Protein AF-A0A949Y9H5-F1 (afdb_monomer)

Sequence (138 aa):
MSNDATPCNLLAVYGTLRRRSIFHKLPVAAARLQFFSRGLIRGRLFWQRMYPGLIQDRGIALVELFRIVDPNVLGDLDRYEGFDPRNLRASLFIRAQVLLLNPQVWAWVYFLNLQIPRGTEPKIPGTLHHKDTESAKN

Nearest PDB structures (foldseek):
  1v30-assembly1_A  TM=7.774E-01  e=2.045E-05  Pyrococcus horikoshii
  7u1t-assembly1_C  TM=3.574E-01  e=2.043E+00  Human herpesvirus 4 strain B95-8
  4dzd-assembly1_A  TM=2.658E-01  e=3.448E+00  Escherichia coli K-12

Mean predicted aligned error: 11.14 Å

Solvent-accessible surface area (backbone atoms only — not comparable to full-atom values): 8068 Å² total; per-residue (Å²): 136,84,84,70,78,65,75,69,44,29,37,43,44,63,65,72,65,52,54,55,44,41,49,70,77,33,48,73,46,39,74,33,44,42,85,69,48,70,32,32,34,64,13,39,67,28,32,43,94,89,45,79,36,35,35,85,44,93,41,79,34,69,26,42,31,22,37,48,77,41,76,69,40,54,59,58,48,26,64,71,55,40,37,38,96,91,38,66,82,80,13,53,25,45,80,42,79,44,68,27,72,40,64,81,43,60,21,37,33,65,28,42,28,86,85,54,84,81,46,53,64,64,80,62,93,82,67,86,73,83,74,84,84,81,88,80,86,132

Foldseek 3Di:
DDPCPPPQQKAWAADDVVLVCCCPVPVVLVVQWAFDAKFKAAWAWFDPPPDIFTARHRDITITTMIGGNDPVSVVVVCVVQQPDPVCLPRGQWDWDWDQTPPPRGIHIYTHGRPNDDTHHRPPPPPPDPPDPPDDDDD

Secondary structure (DSSP, 8-state):
---------EEEEESHHHHHHHHHH-HHHHHTEEEEEEEEEEEEEEEETTEEEEEEEEEEEEEEEEEESSTTHHHHHHHHHT--TT-TTT-SEEEEEEE-SBS--EEEEEEEPTTSPP-B----TTS-----------

pLDDT: mean 73.13, std 15.97, range [37.47, 90.44]

Radius of gyration: 17.14 Å; Cα contacts (8 Å, |Δi|>4): 231; chains: 1; bounding box: 66×31×37 Å

Structure (mmCIF, N/CA/C/O backbone):
data_AF-A0A949Y9H5-F1
#
_entry.id   AF-A0A949Y9H5-F1
#
loop_
_atom_site.group_PDB
_atom_site.id
_atom_site.type_symbol
_atom_site.label_atom_id
_atom_site.label_alt_id
_atom_site.label_comp_id
_atom_site.label_asym_id
_atom_site.label_entity_id
_atom_site.label_seq_id
_atom_site.pdbx_PDB_ins_code
_atom_site.Cartn_x
_atom_site.Cartn_y
_atom_site.Cartn_z
_atom_site.occupancy
_atom_site.B_iso_or_equiv
_atom_site.auth_seq_id
_atom_site.auth_comp_id
_atom_site.auth_asym_id
_atom_site.auth_atom_id
_atom_site.pdbx_PDB_model_num
ATOM 1 N N . MET A 1 1 ? -23.678 -16.926 14.062 1.00 39.41 1 MET A N 1
ATOM 2 C CA . MET A 1 1 ? -22.204 -16.831 13.980 1.00 39.41 1 MET A CA 1
ATOM 3 C C . MET A 1 1 ? -21.838 -16.769 12.508 1.00 39.41 1 MET A C 1
ATOM 5 O O . MET A 1 1 ? -21.567 -17.795 11.900 1.00 39.41 1 MET A O 1
ATOM 9 N N . SER A 1 2 ? -21.963 -15.592 11.899 1.00 38.75 2 SER A N 1
ATOM 10 C CA . SER A 1 2 ? -21.722 -15.440 10.464 1.00 38.75 2 SER A CA 1
ATOM 11 C C . SER A 1 2 ? -20.233 -15.228 10.256 1.00 38.75 2 SER A C 1
ATOM 13 O O . SER A 1 2 ? -19.714 -14.142 10.498 1.00 38.75 2 SER A O 1
ATOM 15 N N . ASN A 1 3 ? -19.556 -16.299 9.856 1.00 44.44 3 ASN A N 1
ATOM 16 C CA . ASN A 1 3 ? -18.209 -16.264 9.309 1.00 44.44 3 ASN A CA 1
ATOM 17 C C . ASN A 1 3 ? -18.310 -15.669 7.892 1.00 44.44 3 ASN A C 1
ATOM 19 O O . ASN A 1 3 ? -18.138 -16.365 6.895 1.00 44.44 3 ASN A O 1
ATOM 23 N N . ASP A 1 4 ? -18.700 -14.396 7.796 1.00 44.56 4 ASP A N 1
ATOM 24 C CA . ASP A 1 4 ? -18.562 -13.646 6.556 1.00 44.56 4 ASP A CA 1
ATOM 25 C C . ASP A 1 4 ? -17.066 -13.377 6.429 1.00 44.56 4 ASP A C 1
ATOM 27 O O . ASP A 1 4 ? -16.525 -12.435 7.009 1.00 44.56 4 ASP A O 1
ATOM 31 N N . ALA A 1 5 ? -16.361 -14.290 5.761 1.00 48.50 5 ALA A N 1
ATOM 32 C CA . ALA A 1 5 ? -15.042 -14.011 5.232 1.00 48.50 5 ALA A CA 1
ATOM 33 C C . ALA A 1 5 ? -15.238 -12.940 4.156 1.00 48.50 5 ALA A C 1
ATOM 35 O O . ALA A 1 5 ? -15.227 -13.240 2.964 1.00 48.50 5 ALA A O 1
ATOM 36 N N . THR A 1 6 ? -15.515 -11.706 4.589 1.00 52.16 6 THR A N 1
ATOM 37 C CA . THR A 1 6 ? -15.716 -10.576 3.704 1.00 52.16 6 THR A CA 1
ATOM 38 C C . THR A 1 6 ? -14.475 -10.541 2.830 1.00 52.16 6 THR A C 1
ATOM 40 O O . THR A 1 6 ? -13.364 -10.461 3.376 1.00 52.16 6 THR A O 1
ATOM 43 N N . PRO A 1 7 ? -14.613 -10.691 1.500 1.00 61.22 7 PRO A N 1
ATOM 44 C CA . PRO A 1 7 ? -13.463 -10.670 0.622 1.00 61.22 7 PRO A CA 1
ATOM 45 C C . PRO A 1 7 ? -12.679 -9.407 0.953 1.00 61.22 7 PRO A C 1
ATOM 47 O O . PRO A 1 7 ? -13.250 -8.325 1.127 1.00 61.22 7 PRO A O 1
ATOM 50 N N . CYS A 1 8 ? -11.383 -9.594 1.196 1.00 70.06 8 CYS A N 1
ATOM 51 C CA . CYS A 1 8 ? -10.503 -8.555 1.695 1.00 70.06 8 CYS A CA 1
ATOM 52 C C . CYS A 1 8 ? -10.337 -7.495 0.599 1.00 70.06 8 CYS A C 1
ATOM 54 O O . CYS A 1 8 ? -9.383 -7.511 -0.175 1.00 70.06 8 CYS A O 1
ATOM 56 N N . ASN A 1 9 ? -11.302 -6.584 0.528 1.00 88.25 9 ASN A N 1
ATOM 57 C CA . ASN A 1 9 ? -11.419 -5.542 -0.485 1.00 88.25 9 ASN A CA 1
ATOM 58 C C . ASN A 1 9 ? -10.798 -4.241 0.021 1.00 88.25 9 ASN A C 1
ATOM 60 O O . ASN A 1 9 ? -11.179 -3.156 -0.404 1.00 88.25 9 ASN A O 1
ATOM 64 N N . LEU A 1 10 ? -9.884 -4.327 0.983 1.00 89.44 10 LEU A N 1
ATOM 65 C CA . LEU A 1 10 ? -9.158 -3.184 1.508 1.00 89.44 10 LEU A CA 1
ATOM 66 C C . LEU A 1 10 ? -7.715 -3.245 1.028 1.00 89.44 10 LEU A C 1
ATOM 68 O O . LEU A 1 10 ? -7.076 -4.294 1.070 1.00 89.44 10 LEU A O 1
ATOM 72 N N . LEU A 1 11 ? -7.207 -2.102 0.592 1.00 89.00 11 LEU A N 1
ATOM 73 C CA . LEU A 1 11 ? -5.821 -1.867 0.230 1.00 89.00 11 LEU A CA 1
ATOM 74 C C . LEU A 1 11 ? -5.226 -0.884 1.237 1.00 89.00 11 LEU A C 1
ATOM 76 O O . LEU A 1 11 ? -5.691 0.248 1.348 1.00 89.00 11 LEU A O 1
ATOM 80 N N . ALA A 1 12 ? -4.197 -1.308 1.957 1.00 88.56 12 ALA A N 1
ATOM 81 C CA . ALA A 1 12 ? -3.422 -0.462 2.847 1.00 88.56 12 ALA A CA 1
ATOM 82 C C . ALA A 1 12 ? -2.199 0.088 2.101 1.00 88.56 12 ALA A C 1
ATOM 84 O O . ALA A 1 12 ? -1.301 -0.643 1.681 1.00 88.56 12 ALA A O 1
ATOM 85 N N . VAL A 1 13 ? -2.168 1.409 1.954 1.00 84.19 13 VAL A N 1
ATOM 86 C CA . VAL A 1 13 ? -1.102 2.153 1.282 1.00 84.19 13 VAL A CA 1
ATOM 87 C C . VAL A 1 13 ? -0.353 2.979 2.321 1.00 84.19 13 VAL A C 1
ATOM 89 O O . VAL A 1 13 ? -0.960 3.705 3.103 1.00 84.19 13 VAL A O 1
ATOM 92 N N . TYR A 1 14 ? 0.973 2.888 2.345 1.00 79.69 14 TYR A N 1
ATOM 93 C CA . TYR A 1 14 ? 1.810 3.670 3.254 1.00 79.69 14 TYR A CA 1
ATOM 94 C C . TYR A 1 14 ? 2.342 4.945 2.588 1.00 79.69 14 TYR A C 1
ATOM 96 O O . TYR A 1 14 ? 2.831 4.933 1.454 1.00 79.69 14 TYR A O 1
ATOM 104 N N . GLY A 1 15 ? 2.303 6.043 3.347 1.00 64.62 15 GLY A N 1
ATOM 105 C CA . GLY A 1 15 ? 2.893 7.332 2.986 1.00 64.62 15 GLY A CA 1
ATOM 106 C C . GLY A 1 15 ? 2.108 8.158 1.957 1.00 64.62 15 GLY A C 1
ATOM 107 O O . GLY A 1 15 ? 1.138 7.727 1.344 1.00 64.62 15 GLY A O 1
ATOM 108 N N . THR A 1 16 ? 2.562 9.390 1.749 1.00 48.16 16 THR A N 1
ATOM 109 C CA . THR A 1 16 ? 1.904 10.416 0.919 1.00 48.16 16 THR A CA 1
ATOM 110 C C . THR A 1 16 ? 2.329 10.398 -0.556 1.00 48.16 16 THR A C 1
ATOM 112 O O . THR A 1 16 ? 1.591 10.867 -1.425 1.00 48.16 16 THR A O 1
ATOM 115 N N . LEU A 1 17 ? 3.495 9.827 -0.874 1.00 48.12 17 LEU A N 1
ATOM 116 C CA . LEU A 1 17 ? 4.059 9.811 -2.235 1.00 48.12 17 LEU A CA 1
ATOM 117 C C . LEU A 1 17 ? 3.465 8.728 -3.143 1.00 48.12 17 LEU A C 1
ATOM 119 O O . LEU A 1 17 ? 3.379 8.931 -4.356 1.00 48.12 17 LEU A O 1
ATOM 123 N N . ARG A 1 18 ? 2.988 7.618 -2.566 1.00 58.09 18 ARG A N 1
ATOM 124 C CA . ARG A 1 18 ? 2.267 6.580 -3.317 1.00 58.09 18 ARG A CA 1
ATOM 125 C C . ARG A 1 18 ? 0.853 7.016 -3.681 1.00 58.09 18 ARG A C 1
ATOM 127 O O . ARG A 1 18 ? 0.436 6.754 -4.800 1.00 58.09 18 ARG A O 1
ATOM 134 N N . ARG A 1 19 ? 0.167 7.792 -2.829 1.00 54.72 19 ARG A N 1
ATOM 135 C CA . ARG A 1 19 ? -1.119 8.413 -3.188 1.00 54.72 19 ARG A CA 1
ATOM 136 C C . ARG A 1 19 ? -0.964 9.343 -4.391 1.00 54.72 19 ARG A C 1
ATOM 138 O O . ARG A 1 19 ? -1.647 9.154 -5.382 1.00 54.72 19 ARG A O 1
ATOM 145 N N . ARG A 1 20 ? -0.009 10.280 -4.379 1.00 57.94 20 ARG A N 1
ATOM 146 C CA . ARG A 1 20 ? 0.225 11.147 -5.553 1.00 57.94 20 ARG A CA 1
ATOM 147 C C . ARG A 1 20 ? 0.651 10.361 -6.794 1.00 57.94 20 ARG A C 1
ATOM 149 O O . ARG A 1 20 ? 0.163 10.650 -7.877 1.00 57.94 20 ARG A O 1
ATOM 156 N N . SER A 1 21 ? 1.512 9.353 -6.646 1.00 61.53 21 SER A N 1
ATOM 157 C CA . SER A 1 21 ? 1.992 8.576 -7.796 1.00 61.53 21 SER A CA 1
ATOM 158 C C . SER A 1 21 ? 0.916 7.678 -8.398 1.00 61.53 21 SER A C 1
ATOM 160 O O . SER A 1 21 ? 0.771 7.692 -9.609 1.00 61.53 21 SER A O 1
ATOM 162 N N . ILE A 1 22 ? 0.119 6.958 -7.600 1.00 66.56 22 ILE A N 1
ATOM 163 C CA . ILE A 1 22 ? -0.993 6.139 -8.114 1.00 66.56 22 ILE A CA 1
ATOM 164 C C . ILE A 1 22 ? -2.047 7.046 -8.757 1.00 66.56 22 ILE A C 1
ATOM 166 O O . ILE A 1 22 ? -2.469 6.780 -9.874 1.00 66.56 22 ILE A O 1
ATOM 170 N N . PHE A 1 23 ? -2.411 8.161 -8.114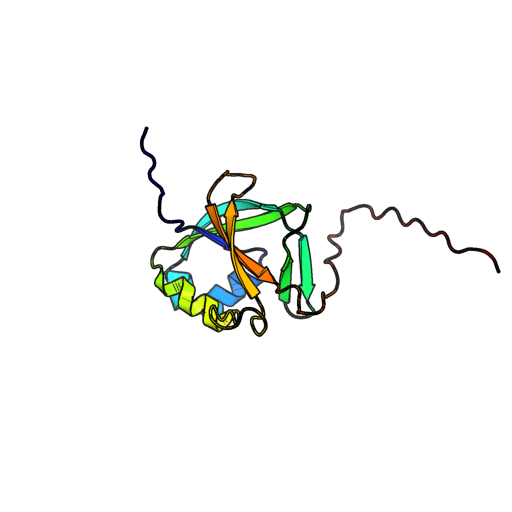 1.00 65.38 23 PHE A N 1
ATOM 171 C CA . PHE A 1 23 ? -3.397 9.092 -8.670 1.00 65.38 23 PHE A CA 1
ATOM 172 C C . PHE A 1 23 ? -2.917 9.788 -9.955 1.00 65.38 23 PHE A C 1
ATOM 174 O O . PHE A 1 23 ? -3.740 10.078 -10.817 1.00 65.38 23 PHE A O 1
ATOM 181 N N . HIS A 1 24 ? -1.612 10.035 -10.118 1.00 65.94 24 HIS A N 1
ATOM 182 C CA . HIS A 1 24 ? -1.070 10.653 -11.335 1.00 65.94 24 HIS A CA 1
ATOM 183 C C . HIS A 1 24 ? -0.692 9.653 -12.436 1.00 65.94 24 HIS A C 1
ATOM 185 O O . HIS A 1 24 ? -0.906 9.940 -13.608 1.00 65.94 24 HIS A O 1
ATOM 191 N N . LYS A 1 25 ? -0.114 8.498 -12.090 1.00 70.31 25 LYS A N 1
ATOM 192 C CA . LYS A 1 25 ? 0.379 7.494 -13.052 1.00 70.31 25 LYS A CA 1
ATOM 193 C C . LYS A 1 25 ? -0.689 6.474 -13.438 1.00 70.31 25 LYS A C 1
ATOM 195 O O . LYS A 1 25 ? -0.643 5.951 -14.544 1.00 70.31 25 LYS A O 1
ATOM 200 N N . LEU A 1 26 ? -1.628 6.188 -12.539 1.00 73.56 26 LEU A N 1
ATOM 201 C CA . LEU A 1 26 ? -2.701 5.213 -1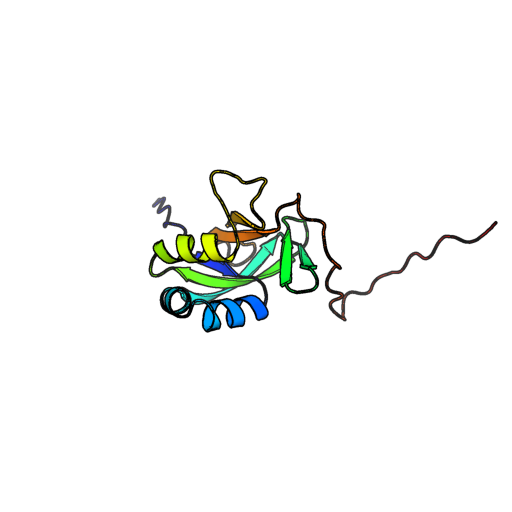2.727 1.00 73.56 26 LEU A CA 1
ATOM 202 C C . LEU A 1 26 ? -4.067 5.831 -12.371 1.00 73.56 26 LEU A C 1
ATOM 204 O O . LEU A 1 26 ? -4.744 5.349 -11.459 1.00 73.56 26 LEU A O 1
ATOM 208 N N . PRO A 1 27 ? -4.518 6.879 -13.084 1.00 75.38 27 PRO A N 1
ATOM 209 C CA . PRO A 1 27 ? -5.793 7.541 -12.790 1.00 75.38 27 PRO A CA 1
ATOM 210 C C . PRO A 1 27 ? -6.986 6.571 -12.848 1.00 75.38 27 PRO A C 1
ATOM 212 O O . PRO A 1 27 ? -7.910 6.674 -12.045 1.00 75.38 27 PRO A O 1
ATOM 215 N N . VAL A 1 28 ? -6.929 5.567 -13.730 1.00 75.50 28 VAL A N 1
ATOM 216 C CA . VAL A 1 28 ? -7.941 4.502 -13.839 1.00 75.50 28 VAL A CA 1
ATOM 217 C C . VAL A 1 28 ? -7.955 3.601 -12.599 1.00 75.50 28 VAL A C 1
ATOM 219 O O . VAL A 1 28 ? -9.023 3.249 -12.103 1.00 75.50 28 VAL A O 1
ATOM 222 N N . ALA A 1 29 ? -6.783 3.258 -12.059 1.00 76.25 29 ALA A N 1
ATOM 223 C CA . ALA A 1 29 ? -6.687 2.485 -10.824 1.00 76.25 29 ALA A CA 1
ATOM 224 C C . ALA A 1 29 ? -7.168 3.307 -9.623 1.00 76.25 29 ALA A C 1
ATOM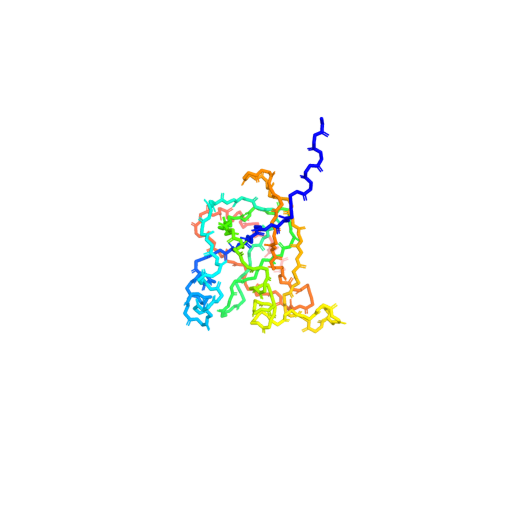 226 O O . ALA A 1 29 ? -7.911 2.809 -8.783 1.00 76.25 29 ALA A O 1
ATOM 227 N N . ALA A 1 30 ? -6.793 4.587 -9.568 1.00 77.50 30 ALA A N 1
ATOM 228 C CA . ALA A 1 30 ? -7.221 5.502 -8.519 1.00 77.50 30 ALA A CA 1
ATOM 229 C C . ALA A 1 30 ? -8.746 5.700 -8.504 1.00 77.50 30 ALA A C 1
ATOM 231 O O . ALA A 1 30 ? -9.333 5.734 -7.429 1.00 77.50 30 ALA A O 1
ATOM 232 N N . ALA A 1 31 ? -9.402 5.745 -9.669 1.00 81.62 31 ALA A N 1
ATOM 233 C CA . ALA A 1 31 ? -10.863 5.816 -9.765 1.00 81.62 31 ALA A CA 1
ATOM 234 C C . ALA A 1 31 ? -11.574 4.572 -9.189 1.00 81.62 31 ALA A C 1
ATOM 236 O O . ALA A 1 31 ? -12.723 4.655 -8.760 1.00 81.62 31 ALA A O 1
ATOM 237 N N . ARG A 1 32 ? -10.885 3.425 -9.144 1.00 84.50 32 ARG A N 1
ATOM 238 C CA . ARG A 1 32 ? -11.370 2.158 -8.569 1.00 84.50 32 ARG A CA 1
ATOM 239 C C . ARG A 1 32 ? -11.033 2.000 -7.081 1.00 84.50 32 ARG A C 1
ATOM 241 O O . ARG A 1 32 ? -11.353 0.968 -6.489 1.00 84.50 32 ARG A O 1
ATOM 248 N N . LEU A 1 33 ? -10.390 3.000 -6.477 1.00 85.06 33 LEU A N 1
ATOM 249 C CA . LEU A 1 33 ? -10.006 3.022 -5.070 1.00 85.06 33 LEU A CA 1
ATOM 250 C C . LEU A 1 33 ? -10.747 4.143 -4.343 1.00 85.06 33 LEU A C 1
ATOM 252 O O . LEU A 1 33 ? -10.613 5.320 -4.667 1.00 85.06 33 LEU A O 1
ATOM 256 N N . GLN A 1 34 ? -11.487 3.789 -3.300 1.00 86.12 34 GLN A N 1
ATOM 257 C CA . GLN A 1 34 ? -12.178 4.757 -2.455 1.00 86.12 34 GLN A CA 1
ATOM 258 C C . GLN A 1 34 ? -11.479 4.857 -1.111 1.00 86.12 34 GLN A C 1
ATOM 260 O O . GLN A 1 34 ? -11.343 3.861 -0.410 1.00 86.12 34 GLN A O 1
ATOM 265 N N . PHE A 1 35 ? -11.032 6.054 -0.731 1.00 85.69 35 PHE A N 1
ATOM 266 C CA . PHE A 1 35 ? -10.460 6.260 0.599 1.00 85.69 35 PHE A CA 1
ATOM 267 C C . PHE A 1 35 ? -11.483 5.865 1.670 1.00 85.69 35 PHE A C 1
ATOM 269 O O . PHE A 1 35 ? -12.618 6.335 1.646 1.00 85.69 35 PHE A O 1
ATOM 276 N N . PHE A 1 36 ? -11.076 4.998 2.594 1.00 87.00 36 PHE A N 1
ATOM 277 C CA . PHE A 1 36 ? -11.931 4.497 3.661 1.00 87.00 36 PHE A CA 1
ATOM 278 C C . PHE A 1 36 ? -11.569 5.122 5.005 1.00 87.00 36 PHE A C 1
ATOM 280 O O . PHE A 1 36 ? -12.397 5.779 5.627 1.00 87.00 36 PHE A O 1
ATOM 287 N N . SER A 1 37 ? -10.334 4.920 5.459 1.00 87.25 37 SER A N 1
ATOM 288 C CA . SER A 1 37 ? -9.862 5.426 6.748 1.00 87.25 37 SER A CA 1
ATOM 289 C C . SER A 1 37 ? -8.340 5.333 6.841 1.00 87.25 37 SER A C 1
ATOM 291 O O . SER A 1 37 ? -7.667 4.940 5.893 1.00 87.25 37 SER A O 1
ATOM 293 N N . ARG A 1 38 ? -7.764 5.720 7.978 1.00 89.12 38 ARG A N 1
ATOM 294 C CA . ARG A 1 38 ? -6.351 5.467 8.288 1.00 89.12 38 ARG A CA 1
ATOM 295 C C . ARG A 1 38 ? -6.247 4.250 9.196 1.00 89.12 38 ARG A C 1
ATOM 297 O O . ARG A 1 38 ? -7.160 3.986 9.974 1.00 89.12 38 ARG A O 1
ATOM 304 N N . GLY A 1 39 ? -5.133 3.539 9.106 1.00 88.44 39 GLY A N 1
ATOM 305 C CA . GLY A 1 39 ? -4.871 2.358 9.907 1.00 88.44 39 GLY A CA 1
ATOM 306 C C . GLY A 1 39 ? -3.420 2.247 10.344 1.00 88.44 39 GLY A C 1
ATOM 307 O O . GLY A 1 39 ? -2.540 2.949 9.848 1.00 88.44 39 GLY A O 1
ATOM 308 N N . LEU A 1 40 ? -3.177 1.352 11.292 1.00 89.00 40 LEU A N 1
ATOM 309 C CA . LEU A 1 40 ? -1.846 1.020 11.783 1.00 89.00 40 LEU A CA 1
ATOM 310 C C . LEU A 1 40 ? -1.523 -0.423 11.422 1.00 89.00 40 LEU A C 1
ATOM 312 O O . LEU A 1 40 ? -2.337 -1.312 11.657 1.00 89.00 40 LEU A O 1
ATOM 316 N N . ILE A 1 41 ? -0.326 -0.663 10.898 1.00 89.50 41 ILE A N 1
ATOM 317 C CA . ILE A 1 41 ? 0.187 -2.010 10.631 1.00 89.50 41 ILE A CA 1
ATOM 318 C C . ILE A 1 41 ? 1.537 -2.213 11.300 1.00 89.50 41 ILE A C 1
ATOM 320 O O . ILE A 1 41 ? 2.265 -1.257 11.577 1.00 89.50 41 ILE A O 1
ATOM 324 N N . ARG A 1 42 ? 1.882 -3.482 11.528 1.00 87.94 42 ARG A N 1
ATOM 325 C CA . ARG A 1 42 ? 3.234 -3.862 11.929 1.00 87.94 42 ARG A CA 1
ATOM 326 C C . ARG A 1 42 ? 4.162 -3.810 10.731 1.00 87.94 42 ARG A C 1
ATOM 328 O O . ARG A 1 42 ? 3.966 -4.521 9.748 1.00 87.94 42 ARG A O 1
ATOM 335 N N . GLY A 1 43 ? 5.164 -2.957 10.823 1.00 86.12 43 GLY A N 1
ATOM 336 C CA . GLY A 1 43 ? 6.148 -2.778 9.779 1.00 86.12 43 GLY A CA 1
ATOM 337 C C . GLY A 1 43 ? 7.002 -1.552 10.017 1.00 86.12 43 GLY A C 1
ATOM 338 O O . GLY A 1 43 ? 6.652 -0.651 10.782 1.00 86.12 43 GLY A O 1
ATOM 339 N N . ARG A 1 44 ? 8.144 -1.529 9.342 1.00 83.44 44 ARG A N 1
ATOM 340 C CA . ARG A 1 44 ? 9.079 -0.411 9.383 1.00 83.44 44 ARG A CA 1
ATOM 341 C C . ARG A 1 44 ? 9.241 0.149 7.982 1.00 83.44 44 ARG A C 1
ATOM 343 O O . ARG A 1 44 ? 9.459 -0.594 7.025 1.00 83.44 44 ARG A O 1
ATOM 350 N N . LEU A 1 45 ? 9.081 1.462 7.868 1.00 79.75 45 LEU A N 1
ATOM 351 C CA . LEU A 1 45 ? 9.277 2.187 6.621 1.00 79.75 45 LEU A CA 1
ATOM 352 C C . LEU A 1 45 ? 10.759 2.501 6.446 1.00 79.75 45 LEU A C 1
ATOM 354 O O . LEU A 1 45 ? 11.410 2.945 7.381 1.00 79.75 45 LEU A O 1
ATOM 358 N N . PHE A 1 46 ? 11.259 2.305 5.236 1.00 72.31 46 PHE A N 1
ATOM 359 C CA . PHE A 1 46 ? 12.603 2.643 4.786 1.00 72.31 46 PHE A CA 1
ATOM 360 C C . PHE A 1 46 ? 12.506 3.588 3.590 1.00 72.31 46 PHE A C 1
ATOM 362 O O . PHE A 1 46 ? 11.574 3.493 2.794 1.00 72.31 46 PHE A O 1
ATOM 369 N N . TRP A 1 47 ? 13.458 4.502 3.438 1.00 70.12 47 TRP A N 1
ATOM 370 C CA . TRP A 1 47 ? 13.537 5.416 2.308 1.00 70.12 47 TRP A CA 1
ATOM 371 C C . TRP A 1 47 ? 14.570 4.912 1.297 1.00 70.12 47 TRP A C 1
ATOM 373 O O . TRP A 1 47 ? 15.782 5.068 1.446 1.00 70.12 47 TRP A O 1
ATOM 383 N N . GLN A 1 48 ? 14.079 4.306 0.225 1.00 63.38 48 GLN A N 1
ATOM 384 C CA . GLN A 1 48 ? 14.867 3.800 -0.892 1.00 63.38 48 GLN A CA 1
ATOM 385 C C . GLN A 1 48 ? 15.130 4.908 -1.903 1.00 63.38 48 GLN A C 1
ATOM 387 O O . GLN A 1 48 ? 14.538 4.863 -2.969 1.00 63.38 48 GLN A O 1
ATOM 392 N N . ARG A 1 49 ? 15.974 5.906 -1.582 1.00 64.19 49 ARG A N 1
ATOM 393 C CA . ARG A 1 49 ? 16.391 7.055 -2.438 1.00 64.19 49 ARG A CA 1
ATOM 394 C C . ARG A 1 49 ? 15.252 7.777 -3.198 1.00 64.19 49 ARG A C 1
ATOM 396 O O . ARG A 1 49 ? 14.993 8.937 -2.905 1.00 64.19 49 ARG A O 1
ATOM 403 N N . MET A 1 50 ? 14.590 7.115 -4.146 1.00 64.62 50 MET A N 1
ATOM 404 C CA . MET A 1 50 ? 13.428 7.549 -4.926 1.00 64.62 50 MET A CA 1
ATOM 405 C C . MET A 1 50 ? 12.050 7.056 -4.428 1.00 64.62 50 MET A C 1
ATOM 407 O O . MET A 1 50 ? 11.042 7.582 -4.892 1.00 64.62 50 MET A O 1
ATOM 411 N N . TYR A 1 51 ? 11.951 6.078 -3.517 1.00 67.81 51 TYR A N 1
ATOM 412 C CA . TYR A 1 51 ? 10.652 5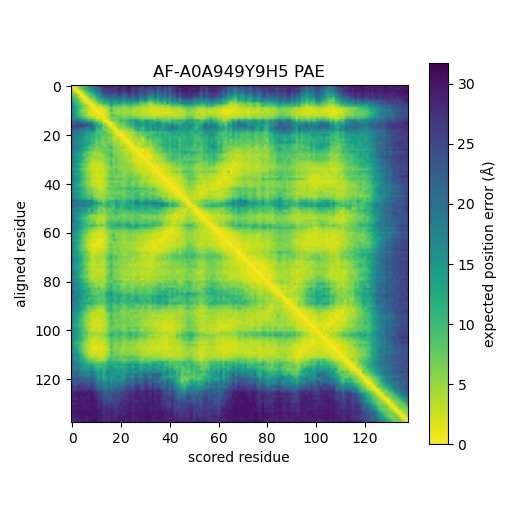.582 -3.027 1.00 67.81 51 TYR A CA 1
ATOM 413 C C . TYR A 1 51 ? 10.682 5.105 -1.564 1.00 67.81 51 TYR A C 1
ATOM 415 O O . TYR A 1 51 ? 11.700 4.610 -1.098 1.00 67.81 51 TYR A O 1
ATOM 423 N N . PRO A 1 52 ? 9.586 5.210 -0.795 1.00 70.94 52 PRO A N 1
ATOM 424 C CA . PRO A 1 52 ? 9.483 4.526 0.489 1.00 70.94 52 PRO A CA 1
ATOM 425 C C . PRO A 1 52 ? 9.203 3.027 0.278 1.00 70.94 52 PRO A C 1
ATOM 427 O O . PRO A 1 52 ? 8.382 2.654 -0.564 1.00 70.94 52 PRO A O 1
ATOM 430 N N . GLY A 1 53 ? 9.859 2.169 1.055 1.00 76.75 53 GLY A N 1
ATOM 431 C CA . GLY A 1 53 ? 9.631 0.727 1.105 1.00 76.75 53 GLY A CA 1
ATOM 432 C C . GLY A 1 53 ? 9.259 0.293 2.517 1.00 76.75 53 GLY A C 1
ATOM 433 O O . GLY A 1 53 ? 9.944 0.644 3.471 1.00 76.75 53 GLY A O 1
ATOM 434 N N . LEU A 1 54 ? 8.171 -0.454 2.661 1.00 83.44 54 LEU A N 1
ATOM 435 C CA . LEU A 1 54 ? 7.754 -1.011 3.942 1.00 83.44 54 LEU A CA 1
ATOM 436 C C . LEU A 1 54 ? 8.251 -2.450 4.056 1.00 83.44 54 LEU A C 1
ATOM 438 O O . LEU A 1 54 ? 8.013 -3.239 3.150 1.00 83.44 54 LEU A O 1
ATOM 442 N N . ILE A 1 55 ? 8.877 -2.819 5.168 1.00 84.19 55 ILE A N 1
ATOM 443 C CA . ILE A 1 55 ? 9.166 -4.226 5.476 1.00 84.19 55 ILE A CA 1
ATOM 444 C C . ILE A 1 55 ? 8.335 -4.688 6.667 1.00 84.19 55 ILE A C 1
ATOM 446 O O . ILE A 1 55 ? 7.976 -3.889 7.537 1.00 84.19 55 ILE A O 1
ATOM 450 N N . GLN A 1 56 ? 8.057 -5.988 6.715 1.00 81.38 56 GLN A N 1
ATOM 451 C CA . GLN A 1 56 ? 7.445 -6.610 7.878 1.00 81.38 56 GLN A CA 1
ATOM 452 C C . GLN A 1 56 ? 8.469 -6.636 9.021 1.00 81.38 56 GLN A C 1
ATOM 454 O O . GLN A 1 56 ? 9.522 -7.258 8.912 1.00 81.38 56 GLN A O 1
ATOM 459 N N . ASP A 1 57 ? 8.171 -5.915 10.098 1.00 83.25 57 ASP A N 1
ATOM 460 C CA . ASP A 1 57 ? 9.051 -5.709 11.252 1.00 83.25 57 ASP A CA 1
ATOM 461 C C . ASP A 1 57 ? 8.199 -5.465 12.512 1.00 83.25 57 ASP A C 1
ATOM 463 O O . ASP A 1 57 ? 6.971 -5.375 12.429 1.00 83.25 57 ASP A O 1
ATOM 467 N N . ARG A 1 58 ? 8.828 -5.345 13.688 1.00 80.56 58 ARG A N 1
ATOM 468 C CA . ARG A 1 58 ? 8.132 -5.055 14.956 1.00 80.56 58 ARG A CA 1
ATOM 469 C C . ARG A 1 58 ? 7.722 -3.584 15.114 1.00 80.56 58 ARG A C 1
ATOM 471 O O . ARG A 1 58 ? 7.006 -3.270 16.062 1.00 80.56 58 ARG A O 1
ATOM 478 N N . GLY A 1 59 ? 8.166 -2.701 14.217 1.00 83.62 59 GLY A N 1
ATOM 479 C CA . GLY A 1 59 ? 7.744 -1.298 14.174 1.00 83.62 59 GLY A CA 1
ATOM 480 C C . GLY A 1 59 ? 6.247 -1.106 13.893 1.00 83.62 59 GLY A C 1
ATOM 481 O O . GLY A 1 59 ? 5.532 -2.047 13.545 1.00 83.62 59 GLY A O 1
ATOM 482 N N . ILE A 1 60 ? 5.777 0.134 14.032 1.00 85.38 60 ILE A N 1
ATOM 483 C CA . ILE A 1 60 ? 4.407 0.535 13.697 1.00 85.38 60 ILE A CA 1
ATOM 484 C C . ILE A 1 60 ? 4.473 1.546 12.554 1.00 85.38 60 ILE A C 1
ATOM 486 O O . ILE A 1 60 ? 5.156 2.563 12.662 1.00 85.38 60 ILE A O 1
ATOM 490 N N . ALA A 1 61 ? 3.733 1.281 11.479 1.00 84.94 61 ALA A N 1
ATOM 491 C CA . ALA A 1 61 ? 3.612 2.178 10.339 1.00 84.94 61 ALA A CA 1
ATOM 492 C C . ALA A 1 61 ? 2.159 2.634 10.156 1.00 84.94 61 ALA A C 1
ATOM 494 O O . ALA A 1 61 ? 1.226 1.828 10.205 1.00 84.94 61 ALA A O 1
ATOM 495 N N . LEU A 1 62 ? 1.984 3.937 9.921 1.00 86.44 62 LEU A N 1
ATOM 496 C CA . LEU A 1 62 ? 0.699 4.522 9.554 1.00 86.44 62 LEU A CA 1
ATOM 497 C C . LEU A 1 62 ? 0.420 4.274 8.068 1.00 86.44 62 LEU A C 1
ATOM 499 O O . LEU A 1 62 ? 1.245 4.588 7.205 1.00 86.44 62 LEU A O 1
ATOM 503 N N . VAL A 1 63 ? -0.767 3.750 7.784 1.00 87.00 63 VAL A N 1
ATOM 504 C CA . VAL A 1 63 ? -1.274 3.491 6.436 1.00 87.00 63 VAL A CA 1
ATOM 505 C C . VAL A 1 63 ? -2.611 4.179 6.208 1.00 87.00 63 VAL A C 1
ATOM 507 O O . VAL A 1 63 ? -3.369 4.452 7.136 1.00 87.00 63 VAL A O 1
ATOM 510 N N . GLU A 1 64 ? -2.915 4.451 4.949 1.00 87.69 64 GLU A N 1
ATOM 511 C CA . GLU A 1 64 ? -4.242 4.824 4.483 1.00 87.69 64 GLU A CA 1
ATOM 512 C C . GLU A 1 64 ? -4.913 3.591 3.875 1.00 87.69 64 GLU A C 1
ATOM 514 O O . GLU A 1 64 ? -4.331 2.895 3.043 1.00 87.69 64 GLU A O 1
ATOM 519 N N . LEU A 1 65 ? -6.135 3.313 4.310 1.00 88.44 65 LEU A N 1
ATOM 520 C CA . LEU A 1 65 ? -6.975 2.240 3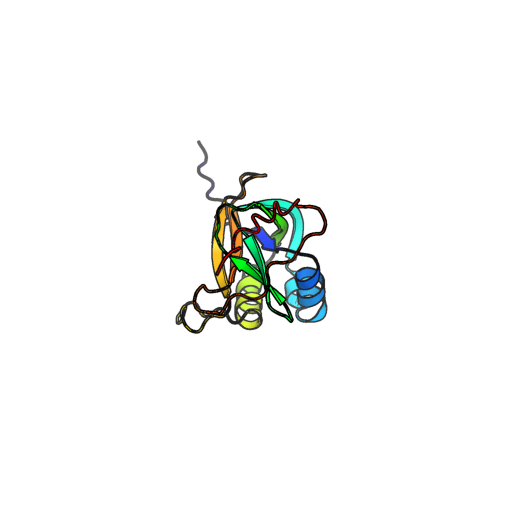.811 1.00 88.44 65 LEU A CA 1
ATOM 521 C C . LEU A 1 65 ? -7.857 2.754 2.684 1.00 88.44 65 LEU A C 1
ATOM 523 O O . LEU A 1 65 ? -8.559 3.756 2.834 1.00 88.44 65 LEU A O 1
ATOM 527 N N . PHE A 1 66 ? -7.871 2.013 1.586 1.00 88.06 66 PHE A N 1
ATOM 528 C CA . PHE A 1 66 ? -8.740 2.240 0.446 1.00 88.06 66 PHE A CA 1
ATOM 529 C C . PHE A 1 66 ? -9.611 1.011 0.212 1.00 88.06 66 PHE A C 1
ATOM 531 O O . PHE A 1 66 ? -9.110 -0.109 0.184 1.00 88.06 66 PHE A O 1
ATOM 538 N N . ARG A 1 67 ? -10.912 1.210 0.020 1.00 89.62 67 ARG A N 1
ATOM 539 C CA . ARG A 1 67 ? -11.812 0.189 -0.509 1.00 89.62 67 ARG A CA 1
ATOM 540 C C . ARG A 1 67 ? -11.547 0.004 -1.995 1.00 89.62 67 ARG A C 1
ATOM 542 O O . ARG A 1 67 ? -11.567 0.959 -2.768 1.00 89.62 67 ARG A O 1
ATOM 549 N N . ILE A 1 68 ? -11.312 -1.241 -2.365 1.00 89.19 68 ILE A N 1
ATOM 550 C CA . ILE A 1 68 ? -11.205 -1.726 -3.728 1.00 89.19 68 ILE A CA 1
ATOM 551 C C . ILE A 1 68 ? -12.632 -1.895 -4.245 1.00 89.19 68 ILE A C 1
ATOM 553 O O . ILE A 1 68 ? -13.356 -2.782 -3.797 1.00 89.19 68 ILE A O 1
ATOM 557 N N . VAL A 1 69 ? -13.039 -1.013 -5.156 1.00 87.12 69 VAL A N 1
ATOM 558 C CA . VAL A 1 69 ? -14.345 -1.092 -5.828 1.00 87.12 69 VAL A CA 1
ATOM 559 C C . VAL A 1 69 ? -14.313 -2.160 -6.921 1.00 87.12 69 VAL A C 1
ATOM 561 O O . VAL A 1 69 ? -15.299 -2.855 -7.136 1.00 87.12 69 VAL A O 1
ATOM 564 N N . ASP A 1 70 ? -13.161 -2.317 -7.577 1.00 84.75 70 ASP A N 1
ATOM 565 C CA . ASP A 1 70 ? -12.936 -3.291 -8.644 1.00 84.75 70 ASP A CA 1
ATOM 566 C C . ASP A 1 70 ? -11.622 -4.055 -8.385 1.00 84.75 70 ASP A C 1
ATOM 568 O O . ASP A 1 70 ? -10.552 -3.433 -8.387 1.00 84.75 70 ASP A O 1
ATOM 572 N N . PRO A 1 71 ? -11.662 -5.385 -8.168 1.00 81.81 71 PRO A N 1
ATOM 573 C CA . PRO A 1 71 ? -10.476 -6.189 -7.873 1.00 81.81 71 PRO A CA 1
ATOM 574 C C . PRO A 1 71 ? -9.443 -6.196 -9.006 1.00 81.81 71 PRO A C 1
ATOM 576 O O . PRO A 1 71 ? -8.271 -6.455 -8.737 1.00 81.81 71 PRO A O 1
ATOM 579 N N . ASN A 1 72 ? -9.817 -5.843 -10.242 1.00 83.94 72 ASN A N 1
ATOM 580 C CA . ASN A 1 72 ? -8.870 -5.721 -11.354 1.00 83.94 72 ASN A CA 1
ATOM 581 C C . ASN A 1 72 ? -7.781 -4.672 -11.089 1.00 83.94 72 ASN A C 1
ATOM 583 O O . ASN A 1 72 ? -6.683 -4.778 -11.636 1.00 83.94 72 ASN A O 1
ATOM 587 N N . VAL A 1 73 ? -8.041 -3.707 -10.195 1.00 84.44 73 VAL A N 1
ATOM 588 C CA . VAL A 1 73 ? -7.049 -2.707 -9.773 1.00 84.44 73 VAL A CA 1
ATOM 589 C C . VAL A 1 73 ? -5.783 -3.340 -9.200 1.00 84.44 73 VAL A C 1
ATOM 591 O O . VAL A 1 73 ? -4.695 -2.783 -9.331 1.00 84.44 73 VAL A O 1
ATOM 594 N N . LEU A 1 74 ? -5.911 -4.517 -8.585 1.00 82.88 74 LEU A N 1
ATOM 595 C CA . LEU A 1 74 ? -4.789 -5.243 -8.017 1.00 82.88 74 LEU A CA 1
ATOM 596 C C . LEU A 1 74 ? -3.783 -5.647 -9.098 1.00 82.88 74 LEU A C 1
ATOM 598 O O . LEU A 1 74 ? -2.591 -5.494 -8.880 1.00 82.88 74 LEU A O 1
ATOM 602 N N . GLY A 1 75 ? -4.245 -6.063 -10.281 1.00 82.94 75 GLY A N 1
ATOM 603 C CA . GLY A 1 75 ? -3.359 -6.407 -11.396 1.00 82.94 75 GLY A CA 1
ATOM 604 C C . GLY A 1 75 ? -2.633 -5.195 -11.988 1.00 82.94 75 GLY A C 1
ATOM 605 O O . GLY A 1 75 ? -1.470 -5.298 -12.376 1.00 82.94 75 GLY A O 1
ATOM 606 N N . ASP A 1 76 ? -3.286 -4.032 -12.028 1.00 82.94 76 ASP A N 1
ATOM 607 C CA . ASP A 1 76 ? -2.648 -2.787 -12.473 1.00 82.94 76 ASP A CA 1
ATOM 608 C C . ASP A 1 76 ? -1.574 -2.321 -11.476 1.00 82.94 76 ASP A C 1
ATOM 610 O O . ASP A 1 76 ? -0.487 -1.900 -11.881 1.00 82.94 76 ASP A O 1
ATOM 614 N N . LEU A 1 77 ? -1.850 -2.457 -10.175 1.00 81.00 77 LEU A N 1
ATOM 615 C CA . LEU A 1 77 ? -0.883 -2.193 -9.108 1.00 81.00 77 LEU A CA 1
ATOM 616 C C . LEU A 1 77 ? 0.277 -3.194 -9.131 1.00 81.00 77 LEU A C 1
ATOM 618 O O . LEU A 1 77 ? 1.421 -2.771 -8.995 1.00 81.00 77 LEU A O 1
ATOM 622 N N . ASP A 1 78 ? 0.009 -4.481 -9.363 1.00 83.69 78 ASP A N 1
ATOM 623 C CA . ASP A 1 78 ? 1.038 -5.521 -9.462 1.00 83.69 78 ASP A CA 1
ATOM 624 C C . ASP A 1 78 ? 2.042 -5.196 -10.576 1.00 83.69 78 ASP A C 1
ATOM 626 O O . ASP A 1 78 ? 3.251 -5.208 -10.343 1.00 83.69 78 ASP A O 1
ATOM 630 N N . ARG A 1 79 ? 1.560 -4.809 -11.768 1.00 80.44 79 ARG A N 1
ATOM 631 C CA . ARG A 1 79 ? 2.438 -4.388 -12.876 1.00 80.44 79 ARG A CA 1
ATOM 632 C C . ARG A 1 79 ? 3.233 -3.126 -12.550 1.00 80.44 79 ARG A C 1
ATOM 634 O O . ARG A 1 79 ? 4.386 -3.018 -12.952 1.00 80.44 79 ARG A O 1
ATOM 641 N N . TYR A 1 80 ? 2.621 -2.169 -11.857 1.00 79.75 80 TYR A N 1
ATOM 642 C CA . TYR A 1 80 ? 3.260 -0.897 -11.522 1.00 79.75 80 TYR A CA 1
ATOM 643 C C . TYR A 1 80 ? 4.336 -1.036 -10.442 1.00 79.75 80 TYR A C 1
ATOM 645 O O . TYR A 1 80 ? 5.407 -0.444 -10.551 1.00 79.75 80 TYR A O 1
ATOM 653 N N . GLU A 1 81 ? 4.059 -1.824 -9.405 1.00 76.19 81 GLU A N 1
ATOM 654 C CA . GLU A 1 81 ? 4.995 -2.118 -8.318 1.00 76.19 81 GLU A CA 1
ATOM 655 C C . GLU A 1 81 ? 6.035 -3.175 -8.730 1.00 76.19 81 GLU A C 1
ATOM 657 O O . GLU A 1 81 ? 7.039 -3.350 -8.046 1.00 76.19 81 GLU A O 1
ATOM 662 N N . GLY A 1 82 ? 5.833 -3.874 -9.850 1.00 75.31 82 GLY A N 1
ATOM 663 C CA . GLY A 1 82 ? 6.719 -4.950 -10.290 1.00 75.31 82 GLY A CA 1
ATOM 664 C C . GLY A 1 82 ? 6.610 -6.188 -9.398 1.00 75.31 82 GLY A C 1
ATOM 665 O O . GLY A 1 82 ? 7.625 -6.803 -9.071 1.00 75.31 82 GLY A O 1
ATOM 666 N N . PHE A 1 83 ? 5.392 -6.517 -8.960 1.00 79.62 83 PHE A N 1
ATOM 667 C CA . PHE A 1 83 ? 5.079 -7.779 -8.298 1.00 79.62 83 PHE A CA 1
ATOM 668 C C . PHE A 1 83 ? 4.731 -8.839 -9.346 1.00 79.62 83 PHE A C 1
ATOM 670 O O . PHE A 1 83 ? 3.813 -8.659 -10.146 1.00 79.62 83 PHE A O 1
ATOM 677 N N . ASP A 1 84 ? 5.442 -9.963 -9.306 1.00 77.50 84 ASP A N 1
ATOM 678 C CA . ASP A 1 84 ? 5.154 -11.146 -10.107 1.00 77.50 84 ASP A CA 1
ATOM 679 C C . ASP A 1 84 ? 4.832 -12.332 -9.177 1.00 77.50 84 ASP A C 1
ATOM 681 O O . ASP A 1 84 ? 5.731 -12.850 -8.500 1.00 77.50 84 ASP A O 1
ATOM 685 N N . PRO A 1 85 ? 3.575 -12.820 -9.146 1.00 76.50 85 PRO A N 1
ATOM 686 C CA . PRO A 1 85 ? 3.194 -13.955 -8.308 1.00 76.50 85 PRO A CA 1
ATOM 687 C C . PRO A 1 85 ? 3.910 -15.257 -8.699 1.00 76.50 85 PRO A C 1
ATOM 689 O O . PRO A 1 85 ? 3.989 -16.172 -7.882 1.00 76.50 85 PRO A O 1
ATOM 692 N N . ARG A 1 86 ? 4.441 -15.359 -9.925 1.00 78.69 86 ARG A N 1
ATOM 693 C CA . ARG A 1 86 ? 5.214 -16.518 -10.397 1.00 78.69 86 ARG A CA 1
ATOM 694 C C . ARG A 1 86 ? 6.698 -16.398 -10.065 1.00 78.69 86 ARG A C 1
ATOM 696 O O . ARG A 1 86 ? 7.399 -17.407 -10.070 1.00 78.69 86 ARG A O 1
ATOM 703 N N . ASN A 1 87 ? 7.184 -15.193 -9.762 1.00 77.31 87 ASN A N 1
ATOM 704 C CA . ASN A 1 87 ? 8.585 -14.951 -9.448 1.00 77.31 87 ASN A CA 1
ATOM 705 C C . ASN A 1 87 ? 8.756 -13.936 -8.310 1.00 77.31 87 ASN A C 1
ATOM 707 O O . ASN A 1 87 ? 9.194 -12.796 -8.488 1.00 77.31 87 ASN A O 1
ATOM 711 N N . LEU A 1 88 ? 8.482 -14.406 -7.092 1.00 76.19 88 LEU A N 1
ATOM 712 C CA . LEU A 1 88 ? 8.651 -13.619 -5.869 1.00 76.19 88 LEU A CA 1
ATOM 713 C C . LEU A 1 88 ? 10.094 -13.127 -5.675 1.00 76.19 88 LEU A C 1
ATOM 715 O O . LEU A 1 88 ? 10.306 -12.133 -4.993 1.00 76.19 88 LEU A O 1
ATOM 719 N N . ARG A 1 89 ? 11.107 -13.789 -6.257 1.00 73.12 89 ARG A N 1
ATOM 720 C CA . ARG A 1 89 ? 12.506 -13.348 -6.126 1.00 73.12 89 ARG A CA 1
ATOM 721 C C . ARG A 1 89 ? 12.831 -12.136 -6.989 1.00 73.12 89 ARG A C 1
ATOM 723 O O . ARG A 1 89 ? 13.518 -11.242 -6.512 1.00 73.12 89 ARG A O 1
ATOM 730 N N . ALA A 1 90 ? 12.319 -12.099 -8.216 1.00 75.81 90 ALA A N 1
ATOM 731 C CA . ALA A 1 90 ? 12.485 -10.957 -9.112 1.00 75.81 90 ALA A CA 1
ATOM 732 C C . ALA A 1 90 ? 11.548 -9.785 -8.769 1.00 75.81 90 ALA A C 1
ATOM 734 O O . ALA A 1 90 ? 11.743 -8.676 -9.260 1.00 75.81 90 ALA A O 1
ATOM 735 N N . SER A 1 91 ? 10.539 -10.025 -7.928 1.00 79.62 91 SER A N 1
ATOM 736 C CA . SER A 1 91 ? 9.564 -9.012 -7.533 1.00 79.62 91 SER A CA 1
ATOM 737 C C . SER A 1 91 ? 10.197 -7.929 -6.661 1.00 79.62 91 SER A C 1
ATOM 739 O O . SER A 1 91 ? 10.855 -8.237 -5.666 1.00 79.62 91 SER A O 1
ATOM 741 N N . LEU A 1 92 ? 9.961 -6.656 -6.982 1.00 75.31 92 LEU A N 1
ATOM 742 C CA . LEU A 1 92 ? 10.436 -5.533 -6.160 1.00 75.31 92 LEU A CA 1
ATOM 743 C C . LEU A 1 92 ? 9.642 -5.425 -4.854 1.00 75.31 92 LEU A C 1
ATOM 745 O O . LEU A 1 92 ? 10.209 -5.226 -3.776 1.00 75.31 92 LEU A O 1
ATOM 749 N N . PHE A 1 93 ? 8.328 -5.609 -4.955 1.00 82.00 93 PHE A N 1
ATOM 750 C CA . PHE A 1 93 ? 7.407 -5.638 -3.830 1.00 82.00 93 PHE A CA 1
ATOM 751 C C . PHE A 1 93 ? 6.632 -6.949 -3.821 1.00 82.00 93 PHE A C 1
ATOM 753 O O . PHE A 1 93 ? 6.309 -7.480 -4.873 1.00 82.00 93 PHE A O 1
ATOM 760 N N . ILE A 1 94 ? 6.321 -7.458 -2.634 1.00 84.81 94 ILE A N 1
ATOM 761 C CA . ILE A 1 94 ? 5.531 -8.659 -2.388 1.00 84.81 94 ILE A CA 1
ATOM 762 C C . ILE A 1 94 ? 4.186 -8.235 -1.822 1.00 84.81 94 ILE A C 1
ATOM 764 O O . ILE A 1 94 ? 4.121 -7.607 -0.763 1.00 84.81 94 ILE A O 1
ATOM 768 N N . ARG A 1 95 ? 3.105 -8.593 -2.511 1.00 88.38 95 ARG A N 1
ATOM 769 C CA . ARG A 1 95 ? 1.755 -8.347 -2.015 1.00 88.38 95 ARG A CA 1
ATOM 770 C C . ARG A 1 95 ? 1.364 -9.408 -0.990 1.00 88.38 95 ARG A C 1
ATOM 772 O O . ARG A 1 95 ? 1.376 -10.597 -1.294 1.00 88.38 95 ARG A O 1
ATOM 779 N N . ALA A 1 96 ? 0.962 -8.980 0.200 1.00 87.19 96 ALA A N 1
ATOM 780 C CA . ALA A 1 96 ? 0.472 -9.858 1.257 1.00 87.19 96 ALA A CA 1
ATOM 781 C C . ALA A 1 96 ? -0.781 -9.276 1.922 1.00 87.19 96 ALA A C 1
ATOM 783 O O . ALA A 1 96 ? -0.970 -8.059 1.963 1.00 87.19 96 ALA A O 1
ATOM 784 N N . GLN A 1 97 ? -1.638 -10.150 2.448 1.00 89.50 97 GLN A N 1
ATOM 785 C CA . GLN A 1 97 ? -2.736 -9.742 3.321 1.00 89.50 97 GLN A CA 1
ATOM 786 C C . GLN A 1 97 ? -2.221 -9.663 4.749 1.00 89.50 97 GLN A C 1
ATOM 788 O O . GLN A 1 97 ? -1.613 -10.612 5.244 1.00 89.50 97 GLN A O 1
ATOM 793 N N . VAL A 1 98 ? -2.481 -8.545 5.415 1.00 88.56 98 VAL A N 1
ATOM 794 C CA . VAL A 1 98 ? -2.137 -8.372 6.825 1.00 88.56 98 VAL A CA 1
ATOM 795 C C . VAL A 1 98 ? -3.331 -7.867 7.603 1.00 88.56 98 VAL A C 1
ATOM 797 O O . VAL A 1 98 ? -4.130 -7.068 7.109 1.00 88.56 98 VAL A O 1
ATOM 800 N N . LEU A 1 99 ? -3.432 -8.339 8.841 1.00 89.75 99 LEU A N 1
ATOM 801 C CA . LEU A 1 99 ? -4.358 -7.794 9.812 1.00 89.75 99 LEU A CA 1
ATOM 802 C C . LEU A 1 99 ? -3.771 -6.494 10.361 1.00 89.75 99 LEU A C 1
ATOM 804 O O . LEU A 1 99 ? -2.652 -6.467 10.886 1.00 89.75 99 LEU A O 1
ATOM 808 N N . LEU A 1 100 ? -4.526 -5.412 10.231 1.00 88.38 100 LEU A N 1
ATOM 809 C CA . LEU A 1 100 ? -4.174 -4.144 10.845 1.00 88.38 100 LEU A CA 1
ATOM 810 C C . LEU A 1 100 ? -4.230 -4.237 12.373 1.00 88.38 100 LEU A C 1
ATOM 812 O O . LEU A 1 100 ? -5.042 -4.954 12.948 1.00 88.38 100 LEU A O 1
ATOM 816 N N . LEU A 1 101 ? -3.377 -3.459 13.035 1.00 87.94 101 LEU A N 1
ATOM 817 C CA . LEU A 1 101 ? -3.411 -3.277 14.485 1.00 87.94 101 LEU A CA 1
ATOM 818 C C . LEU A 1 101 ? -4.647 -2.485 14.908 1.00 87.94 101 LEU A C 1
ATOM 820 O O . LEU A 1 101 ? -5.278 -2.806 15.911 1.00 87.94 101 LEU A O 1
ATOM 824 N N . ASN A 1 102 ? -4.976 -1.436 14.152 1.00 84.31 102 ASN A N 1
ATOM 825 C CA . ASN A 1 102 ? -6.157 -0.624 14.396 1.00 84.31 102 A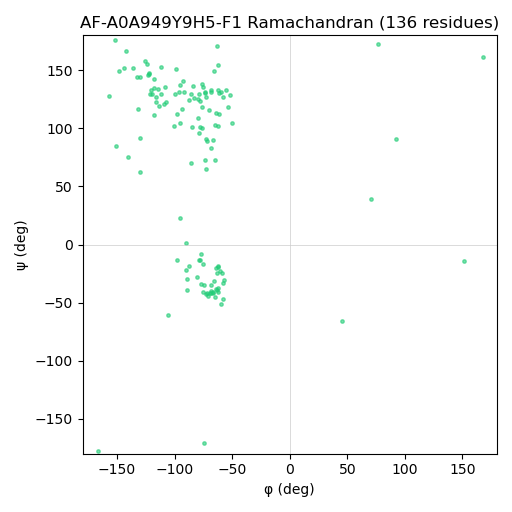SN A CA 1
ATOM 826 C C . ASN A 1 102 ? -6.589 0.107 13.111 1.00 84.31 102 ASN A C 1
ATOM 828 O O . ASN A 1 102 ? -5.745 0.795 12.529 1.00 84.31 102 ASN A O 1
ATOM 832 N N . PRO A 1 103 ? -7.859 0.003 12.677 1.00 84.69 103 PRO A N 1
ATOM 833 C CA . PRO A 1 103 ? -8.844 -0.996 13.121 1.00 84.69 103 PRO A CA 1
ATOM 834 C C . PRO A 1 103 ? -8.381 -2.423 12.772 1.00 84.69 103 PRO A C 1
ATOM 836 O O . PRO A 1 103 ? -7.613 -2.584 11.832 1.00 84.69 103 PRO A O 1
ATOM 839 N N . GLN A 1 104 ? -8.827 -3.454 13.500 1.00 87.62 104 GLN A N 1
ATOM 840 C CA . GLN A 1 104 ? -8.464 -4.858 13.227 1.00 87.62 104 GLN A CA 1
ATOM 841 C C . GLN A 1 104 ? -9.187 -5.402 11.986 1.00 87.62 104 GLN A C 1
ATOM 843 O O . GLN A 1 104 ? -10.129 -6.183 12.078 1.00 87.62 104 GLN A O 1
ATOM 848 N N . VAL A 1 105 ? -8.756 -4.948 10.811 1.00 88.88 105 VAL A N 1
ATOM 849 C CA . VAL A 1 105 ? -9.291 -5.349 9.506 1.00 88.88 105 VAL A CA 1
ATOM 850 C C . VAL A 1 105 ? -8.184 -5.927 8.640 1.00 88.88 105 VAL A C 1
ATOM 852 O O . VAL A 1 105 ? -7.030 -5.503 8.723 1.00 88.88 105 VAL A O 1
ATOM 855 N N . TRP A 1 106 ? -8.532 -6.895 7.802 1.00 89.81 106 TRP A N 1
ATOM 856 C CA . TRP A 1 106 ? -7.613 -7.408 6.797 1.00 89.81 106 TRP A CA 1
ATOM 857 C C . TRP A 1 106 ? -7.488 -6.408 5.651 1.00 89.81 106 TRP A C 1
ATOM 859 O O . TRP A 1 106 ? -8.489 -5.860 5.187 1.00 89.81 106 TRP A O 1
ATOM 869 N N . ALA A 1 107 ? -6.259 -6.169 5.200 1.00 90.06 107 ALA A N 1
ATOM 870 C CA . ALA A 1 107 ? -5.985 -5.364 4.019 1.00 90.06 107 ALA A CA 1
ATOM 871 C C . ALA A 1 107 ? -4.790 -5.915 3.233 1.00 90.06 107 ALA A C 1
ATOM 873 O O . ALA A 1 107 ? -3.863 -6.503 3.793 1.00 90.06 107 ALA A O 1
ATOM 874 N N . TRP A 1 108 ? -4.800 -5.680 1.925 1.00 90.44 108 TRP A N 1
ATOM 875 C CA . TRP A 1 108 ? -3.663 -5.914 1.046 1.00 90.44 108 TRP A CA 1
ATOM 876 C C . TRP A 1 108 ? -2.593 -4.851 1.267 1.00 90.44 108 TRP A C 1
ATOM 878 O O . TRP A 1 108 ? -2.889 -3.659 1.246 1.00 90.44 108 TRP A O 1
ATOM 888 N N . VAL A 1 109 ? -1.346 -5.277 1.440 1.00 88.12 109 VAL A N 1
ATOM 889 C CA . VAL A 1 109 ? -0.172 -4.411 1.590 1.00 88.12 109 VAL A CA 1
ATOM 890 C C . VAL A 1 109 ? 0.935 -4.911 0.670 1.00 88.12 109 VAL A C 1
ATOM 892 O O . VAL A 1 109 ? 1.104 -6.115 0.485 1.00 88.12 109 VAL A O 1
ATOM 895 N N . TYR A 1 110 ? 1.704 -3.983 0.108 1.00 86.81 110 TYR A N 1
ATOM 896 C CA . TYR A 1 110 ? 2.907 -4.285 -0.663 1.00 86.81 110 TYR A CA 1
ATOM 897 C C . TYR A 1 110 ? 4.138 -4.131 0.229 1.00 86.81 110 TYR A C 1
ATOM 899 O O . TYR A 1 110 ? 4.467 -3.030 0.651 1.00 86.81 110 TYR A O 1
ATOM 907 N N . PHE A 1 111 ? 4.828 -5.221 0.536 1.00 85.12 111 PHE A N 1
ATOM 908 C CA . PHE A 1 111 ? 6.083 -5.178 1.280 1.00 85.12 111 PHE A CA 1
ATOM 909 C C . PHE A 1 111 ? 7.259 -5.125 0.323 1.00 85.12 111 PHE A C 1
ATOM 911 O O . PHE A 1 111 ? 7.260 -5.805 -0.692 1.00 85.12 111 PHE A O 1
ATOM 918 N N . LEU A 1 112 ? 8.288 -4.349 0.638 1.00 82.56 112 LEU A N 1
ATOM 919 C CA . LEU A 1 112 ? 9.543 -4.398 -0.095 1.00 82.56 112 LEU A CA 1
ATOM 920 C C . LEU A 1 112 ? 10.142 -5.802 0.042 1.00 82.56 112 LEU A C 1
ATOM 922 O O . LEU A 1 112 ? 10.261 -6.326 1.154 1.00 82.56 112 LEU A O 1
ATOM 926 N N . ASN A 1 113 ? 10.528 -6.402 -1.082 1.00 81.31 113 ASN A N 1
ATOM 927 C CA . ASN A 1 113 ? 11.169 -7.706 -1.070 1.00 81.31 113 ASN A CA 1
ATOM 928 C C . ASN A 1 113 ? 12.497 -7.636 -0.298 1.00 81.31 113 ASN A C 1
ATOM 930 O O . ASN A 1 113 ? 13.320 -6.750 -0.524 1.00 81.31 113 ASN A O 1
ATOM 934 N N . LEU A 1 114 ? 12.716 -8.595 0.605 1.00 71.88 114 LEU A N 1
ATOM 935 C CA . LEU A 1 114 ? 13.910 -8.672 1.451 1.00 71.88 114 LEU A CA 1
ATOM 936 C C . LEU A 1 114 ? 15.211 -8.846 0.653 1.00 71.88 114 LEU A C 1
ATOM 938 O O . LEU A 1 114 ? 16.281 -8.567 1.187 1.00 71.88 114 LEU A O 1
ATOM 942 N N . GLN A 1 115 ? 15.118 -9.296 -0.602 1.00 69.44 115 GLN A N 1
ATOM 943 C CA . GLN A 1 115 ? 16.252 -9.411 -1.524 1.00 69.44 115 GLN A CA 1
ATOM 944 C C . GLN A 1 115 ? 16.715 -8.063 -2.092 1.00 69.44 115 GLN A C 1
ATOM 946 O O . GLN A 1 115 ? 17.829 -7.976 -2.606 1.00 69.44 115 GLN A O 1
ATOM 951 N N . ILE A 1 116 ? 15.898 -7.010 -1.996 1.00 68.00 116 ILE A N 1
ATOM 952 C CA . ILE A 1 116 ? 16.287 -5.669 -2.428 1.00 68.00 116 ILE A CA 1
ATOM 953 C C . ILE A 1 116 ? 17.090 -5.008 -1.300 1.00 68.00 116 ILE A C 1
ATOM 955 O O . ILE A 1 116 ? 16.598 -4.937 -0.166 1.00 68.00 116 ILE A O 1
ATOM 959 N N . PRO A 1 117 ? 18.313 -4.509 -1.572 1.00 65.31 117 PRO A N 1
ATOM 960 C CA . PRO A 1 117 ? 19.116 -3.837 -0.561 1.00 65.31 117 PRO A CA 1
ATOM 961 C C . PRO A 1 117 ? 18.329 -2.680 0.056 1.00 65.31 117 PRO A C 1
ATOM 963 O O . PRO A 1 117 ? 17.666 -1.896 -0.628 1.00 65.31 117 PRO A O 1
ATOM 966 N N . ARG A 1 118 ? 18.356 -2.610 1.387 1.00 66.94 118 ARG A N 1
ATOM 967 C CA . ARG A 1 118 ? 17.591 -1.624 2.150 1.00 66.94 118 ARG A CA 1
ATOM 968 C C . ARG A 1 118 ? 18.243 -0.252 2.006 1.00 66.94 118 ARG A C 1
ATOM 970 O O . ARG A 1 118 ? 19.447 -0.112 2.193 1.00 66.94 118 ARG A O 1
ATOM 977 N N . GLY A 1 119 ? 17.437 0.746 1.674 1.00 61.38 119 GLY A N 1
ATOM 978 C CA . GLY A 1 119 ? 17.843 2.140 1.648 1.00 61.38 119 GLY A CA 1
ATOM 979 C C . GLY A 1 119 ? 17.977 2.700 3.058 1.00 61.38 119 GLY A C 1
ATOM 980 O O . GLY A 1 119 ? 17.887 1.986 4.058 1.00 61.38 119 GLY A O 1
ATOM 981 N N . THR A 1 120 ? 18.157 4.009 3.145 1.00 62.34 120 THR A N 1
ATOM 982 C CA . THR A 1 120 ? 18.282 4.708 4.422 1.00 62.34 120 THR A CA 1
ATOM 983 C C . THR A 1 120 ? 16.951 4.678 5.168 1.00 62.34 120 THR A C 1
ATOM 985 O O . THR A 1 120 ? 15.910 4.989 4.597 1.00 62.34 120 THR A O 1
ATOM 988 N N . GLU A 1 121 ? 16.950 4.339 6.453 1.00 55.84 121 GLU A N 1
ATOM 989 C CA . GLU A 1 121 ? 15.756 4.515 7.283 1.00 55.84 121 GLU A CA 1
ATOM 990 C C . GLU A 1 121 ? 15.362 6.009 7.303 1.00 55.84 121 GLU A C 1
ATOM 992 O O . GLU A 1 121 ? 16.239 6.861 7.493 1.00 55.84 121 GLU A O 1
ATOM 997 N N . PRO A 1 122 ? 14.086 6.377 7.067 1.00 52.53 122 PRO A N 1
ATOM 998 C CA . PRO A 1 122 ? 13.657 7.755 7.180 1.00 52.53 122 PRO A CA 1
ATOM 999 C C . PRO A 1 122 ? 13.896 8.190 8.624 1.00 52.53 122 PRO A C 1
ATOM 1001 O O . PRO A 1 122 ? 13.235 7.722 9.548 1.00 52.53 122 PRO A O 1
ATOM 1004 N N . LYS A 1 123 ? 14.847 9.105 8.823 1.00 48.66 123 LYS A N 1
ATOM 1005 C CA . LYS A 1 123 ? 14.971 9.837 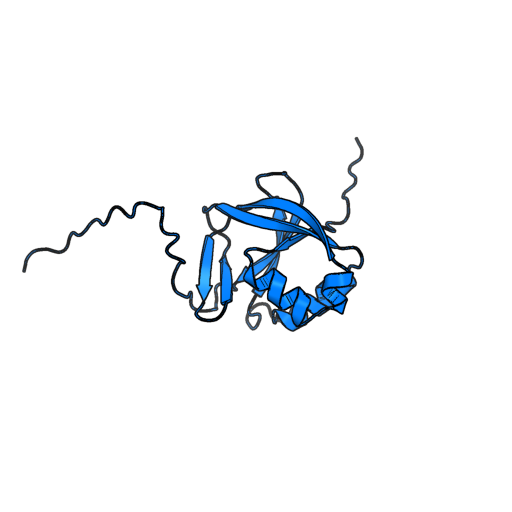10.081 1.00 48.66 123 LYS A CA 1
ATOM 1006 C C . LYS A 1 123 ? 13.733 10.716 10.199 1.00 48.66 123 LYS A C 1
ATOM 1008 O O . LYS A 1 123 ? 13.724 11.832 9.694 1.00 48.66 123 LYS A O 1
ATOM 1013 N N . ILE A 1 124 ? 12.672 10.196 10.808 1.00 47.09 124 ILE A N 1
ATOM 1014 C CA . ILE A 1 124 ? 11.546 11.016 11.246 1.00 47.09 124 ILE A CA 1
ATOM 1015 C C . ILE A 1 124 ? 12.129 11.940 12.327 1.00 47.09 124 ILE A C 1
ATOM 1017 O O . ILE A 1 124 ? 12.582 11.423 13.356 1.00 47.09 124 ILE A O 1
ATOM 1021 N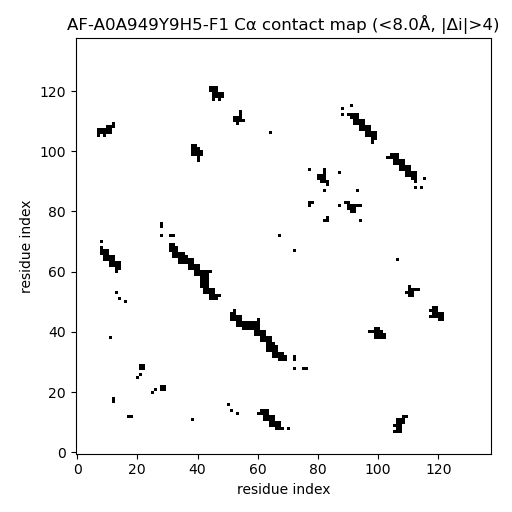 N . PRO A 1 125 ? 12.207 13.268 12.113 1.00 37.47 125 PRO A N 1
ATOM 1022 C CA . PRO A 1 125 ? 12.708 14.173 13.138 1.00 37.47 125 PRO A CA 1
ATOM 1023 C C . PRO A 1 125 ? 11.728 14.121 14.316 1.00 37.47 125 PRO A C 1
ATOM 1025 O O . PRO A 1 125 ? 10.616 14.629 14.225 1.00 37.47 125 PRO A O 1
ATOM 1028 N N . GLY A 1 126 ? 12.105 13.411 15.381 1.00 43.53 126 GLY A N 1
ATOM 1029 C CA . GLY A 1 126 ? 11.255 13.216 16.559 1.00 43.53 126 GLY A CA 1
ATOM 1030 C C . GLY A 1 126 ? 11.480 11.918 17.334 1.00 43.53 126 GLY A C 1
ATOM 1031 O O . GLY A 1 126 ? 11.044 11.830 18.475 1.00 43.53 126 GLY A O 1
ATOM 1032 N N . THR A 1 127 ? 12.189 10.926 16.785 1.00 41.41 127 THR A N 1
ATOM 1033 C CA . THR A 1 127 ? 12.586 9.755 17.589 1.00 41.41 127 THR A CA 1
ATOM 1034 C C . THR A 1 127 ? 13.995 9.992 18.116 1.00 41.41 127 THR A C 1
ATOM 1036 O O . THR A 1 127 ? 14.955 9.954 17.347 1.00 41.41 127 THR A O 1
ATOM 1039 N N . LEU A 1 128 ? 14.100 10.312 19.408 1.00 44.22 128 LEU A N 1
ATOM 1040 C CA . LEU A 1 128 ? 15.359 10.438 20.141 1.00 44.22 128 LEU A CA 1
ATOM 1041 C C . LEU A 1 128 ? 16.214 9.191 19.891 1.00 44.22 128 LEU A C 1
ATOM 1043 O O . LEU A 1 128 ? 15.946 8.112 20.411 1.00 44.22 128 LEU A O 1
ATOM 1047 N N . HIS A 1 129 ? 17.232 9.347 19.053 1.00 45.25 129 HIS A N 1
ATOM 1048 C CA . HIS A 1 129 ? 18.308 8.382 18.925 1.00 45.25 129 HIS A CA 1
ATOM 1049 C C . HIS A 1 129 ? 19.221 8.622 20.128 1.00 45.25 129 HIS A C 1
ATOM 1051 O O . HIS A 1 129 ? 20.000 9.577 20.126 1.00 45.25 129 HIS A O 1
ATOM 1057 N N . HIS A 1 130 ? 19.109 7.790 21.164 1.00 41.03 130 HIS A N 1
ATOM 1058 C CA . HIS A 1 130 ? 20.228 7.609 22.081 1.00 41.03 130 HIS A CA 1
ATOM 1059 C C . HIS A 1 130 ? 21.368 7.029 21.239 1.00 41.03 130 HIS A C 1
ATOM 1061 O O . HIS A 1 130 ? 21.323 5.885 20.793 1.00 41.03 130 HIS A O 1
ATOM 1067 N N . LYS A 1 131 ? 22.322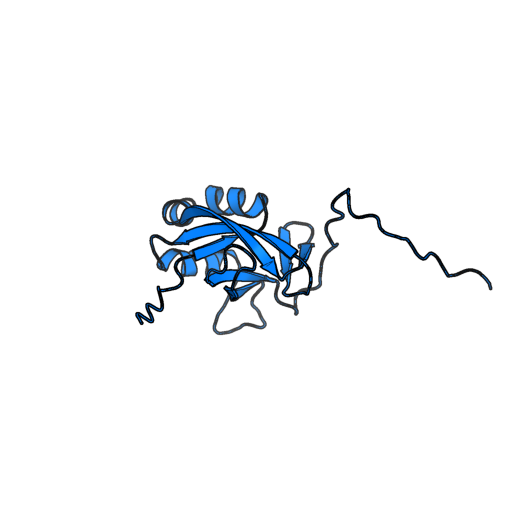 7.890 20.886 1.00 39.81 131 LYS A N 1
ATOM 1068 C CA . LYS A 1 131 ? 23.593 7.471 20.317 1.00 39.81 131 LYS A CA 1
ATOM 1069 C C . LYS A 1 131 ? 24.423 6.932 21.473 1.00 39.81 131 LYS A C 1
ATOM 1071 O O . LYS A 1 131 ? 25.029 7.720 22.190 1.00 39.81 131 LYS A O 1
ATOM 1076 N N . ASP A 1 132 ? 24.484 5.618 21.615 1.00 38.16 132 ASP A N 1
ATOM 1077 C CA . ASP A 1 132 ? 25.611 4.986 22.290 1.00 38.16 132 ASP A CA 1
ATOM 1078 C C . ASP A 1 132 ? 26.818 5.089 21.352 1.00 38.16 132 ASP A C 1
ATOM 1080 O O . ASP A 1 132 ? 27.046 4.279 20.453 1.00 38.16 132 ASP A O 1
ATOM 1084 N N . THR A 1 133 ? 27.547 6.195 21.488 1.00 49.31 133 THR A N 1
ATOM 1085 C CA . THR A 1 133 ? 28.923 6.307 21.015 1.00 49.31 133 THR A CA 1
ATOM 1086 C C . THR A 1 133 ? 29.819 5.618 22.030 1.00 49.31 133 THR A C 1
ATOM 1088 O O . THR A 1 133 ? 30.233 6.245 22.999 1.00 49.31 133 THR A O 1
ATOM 1091 N N . GLU A 1 134 ? 30.161 4.358 21.781 1.00 43.41 134 GLU A N 1
ATOM 1092 C CA . GLU A 1 134 ? 31.302 3.726 22.438 1.00 43.41 134 GLU A CA 1
ATOM 1093 C C . GLU A 1 134 ? 32.204 3.064 21.392 1.00 43.41 134 GLU A C 1
ATOM 1095 O O . GLU A 1 134 ? 32.025 1.937 20.938 1.00 43.41 134 GLU A O 1
ATOM 1100 N N . SER A 1 135 ? 33.180 3.843 20.942 1.00 39.03 135 SER A N 1
ATOM 1101 C CA . SER A 1 135 ? 34.451 3.347 20.427 1.00 39.03 135 SER A CA 1
ATOM 1102 C C . SER A 1 135 ? 35.474 4.429 20.708 1.00 39.03 135 SER A C 1
ATOM 1104 O O . SER A 1 135 ? 35.719 5.322 19.901 1.00 39.03 135 SER A O 1
ATOM 1106 N N . ALA A 1 136 ? 36.001 4.375 21.924 1.00 46.81 136 ALA A N 1
ATOM 1107 C CA . ALA A 1 136 ? 37.193 5.091 22.315 1.00 46.81 136 ALA A CA 1
ATOM 1108 C C . ALA A 1 136 ? 38.258 4.068 22.708 1.00 46.81 136 ALA A C 1
ATOM 1110 O O . ALA A 1 136 ? 37.962 3.107 23.416 1.00 46.81 136 ALA A O 1
ATOM 1111 N N . LYS A 1 137 ? 39.492 4.412 22.329 1.00 45.16 137 LYS A N 1
ATOM 1112 C CA . LYS A 1 137 ? 40.786 3.893 22.786 1.00 45.16 137 LYS A CA 1
ATOM 1113 C C . LYS A 1 137 ? 41.359 2.734 21.975 1.00 45.16 137 LYS A C 1
ATOM 1115 O O . LYS A 1 137 ? 41.202 1.566 22.311 1.00 45.16 137 LYS A O 1
ATOM 1120 N N . ASN A 1 138 ? 42.144 3.126 20.977 1.00 42.69 138 ASN A N 1
ATOM 1121 C CA . ASN A 1 138 ? 43.517 2.646 20.876 1.00 42.69 138 ASN A CA 1
ATOM 1122 C C . ASN A 1 138 ? 44.465 3.847 20.945 1.00 42.69 138 ASN A C 1
ATOM 1124 O O . ASN A 1 138 ? 43.984 4.970 20.665 1.00 42.69 138 ASN A O 1
#